Protein AF-A0A142FHR6-F1 (afdb_monomer_lite)

Structure (mmCIF, N/CA/C/O backbone):
data_AF-A0A142FHR6-F1
#
_entry.id   AF-A0A142FHR6-F1
#
loop_
_atom_site.group_PDB
_atom_site.id
_atom_site.type_symbol
_atom_site.label_atom_id
_atom_site.label_alt_id
_atom_site.label_comp_id
_atom_site.label_asym_id
_atom_site.label_entity_id
_atom_site.label_seq_id
_atom_site.pdbx_PDB_ins_code
_atom_site.Cartn_x
_atom_site.Cartn_y
_atom_site.Cartn_z
_atom_site.occupancy
_atom_site.B_iso_or_equiv
_atom_site.auth_seq_id
_atom_site.auth_comp_id
_atom_site.auth_asym_id
_atom_site.auth_atom_id
_atom_site.pdbx_PDB_model_num
ATOM 1 N N . VAL A 1 1 ? 7.098 -7.165 -14.610 1.00 95.38 1 VAL A N 1
ATOM 2 C CA . VAL A 1 1 ? 8.062 -8.179 -14.121 1.00 95.38 1 VAL A CA 1
ATOM 3 C C . VAL A 1 1 ? 7.315 -9.280 -13.389 1.00 95.38 1 VAL A C 1
ATOM 5 O O . VAL A 1 1 ? 6.201 -9.029 -12.942 1.00 95.38 1 VAL A O 1
ATOM 8 N N . ASP A 1 2 ? 7.875 -10.483 -13.304 1.00 97.44 2 ASP A N 1
ATOM 9 C CA . ASP A 1 2 ? 7.230 -11.586 -12.583 1.00 97.44 2 ASP A CA 1
ATOM 10 C C . ASP A 1 2 ? 7.421 -11.408 -11.071 1.00 97.44 2 ASP A C 1
ATOM 12 O O . ASP A 1 2 ? 8.459 -10.908 -10.631 1.00 97.44 2 ASP A O 1
ATOM 16 N N . ILE A 1 3 ? 6.405 -11.770 -10.286 1.00 98.06 3 ILE A N 1
ATOM 17 C CA . ILE A 1 3 ? 6.457 -11.723 -8.822 1.00 98.06 3 ILE A CA 1
ATOM 18 C C . ILE A 1 3 ? 7.251 -12.941 -8.349 1.00 98.06 3 ILE A C 1
ATOM 20 O O . ILE A 1 3 ? 6.799 -14.064 -8.567 1.00 98.06 3 ILE A O 1
ATOM 24 N N . PRO A 1 4 ? 8.417 -12.755 -7.714 1.00 97.38 4 PRO A N 1
ATOM 25 C CA . PRO A 1 4 ? 9.217 -13.878 -7.268 1.00 97.38 4 PRO A CA 1
ATOM 26 C C . PRO A 1 4 ? 8.659 -14.461 -5.965 1.00 97.38 4 PRO A C 1
ATOM 28 O O . PRO A 1 4 ? 8.113 -13.737 -5.130 1.00 97.38 4 PRO A O 1
ATOM 31 N N . ASP A 1 5 ? 8.881 -15.755 -5.749 1.00 96.56 5 ASP A N 1
ATOM 32 C CA . ASP A 1 5 ? 8.445 -16.485 -4.548 1.00 96.56 5 ASP A CA 1
ATOM 33 C C . ASP A 1 5 ? 9.007 -15.892 -3.244 1.00 96.56 5 ASP A C 1
ATOM 35 O O . ASP A 1 5 ? 8.431 -16.048 -2.166 1.00 96.56 5 ASP A O 1
ATOM 39 N N . ASP A 1 6 ? 10.137 -15.183 -3.334 1.00 96.25 6 ASP A N 1
ATOM 40 C CA . ASP A 1 6 ? 10.779 -14.512 -2.207 1.00 96.25 6 ASP A CA 1
ATOM 41 C C . ASP A 1 6 ? 10.192 -13.122 -1.889 1.00 96.25 6 ASP A C 1
ATOM 43 O O . ASP A 1 6 ? 10.499 -12.568 -0.828 1.00 96.25 6 ASP A O 1
ATOM 47 N N . LEU A 1 7 ? 9.282 -12.579 -2.713 1.00 97.88 7 LEU A N 1
ATOM 48 C CA . LEU A 1 7 ? 8.458 -11.417 -2.359 1.00 97.88 7 LEU A CA 1
ATOM 49 C C . LEU A 1 7 ? 7.296 -11.858 -1.456 1.00 97.88 7 LEU A C 1
ATOM 51 O O . LEU A 1 7 ? 6.127 -11.850 -1.840 1.00 97.88 7 LEU A O 1
ATOM 55 N N . ARG A 1 8 ? 7.637 -12.237 -0.221 1.00 95.94 8 ARG A N 1
ATOM 56 C CA . ARG A 1 8 ? 6.732 -12.874 0.756 1.00 95.94 8 ARG A CA 1
ATOM 57 C C . ARG A 1 8 ? 5.404 -12.153 0.980 1.00 95.94 8 ARG A C 1
ATOM 59 O O . ARG A 1 8 ? 4.420 -12.806 1.296 1.00 95.94 8 ARG A O 1
ATOM 66 N N . LEU A 1 9 ? 5.380 -10.827 0.843 1.00 97.94 9 LEU A N 1
ATOM 67 C CA . LEU A 1 9 ? 4.164 -10.038 1.028 1.00 97.94 9 LEU A CA 1
ATOM 68 C C . LEU A 1 9 ? 3.107 -10.341 -0.048 1.00 97.94 9 LEU A C 1
ATOM 70 O O . LEU A 1 9 ? 1.927 -10.420 0.278 1.00 97.94 9 LEU A O 1
ATOM 74 N N . CYS A 1 10 ? 3.530 -10.520 -1.305 1.00 97.81 10 CYS A N 1
ATOM 75 C CA . CYS A 1 10 ? 2.638 -10.504 -2.472 1.00 97.81 10 CYS A CA 1
ATOM 76 C C . CYS A 1 10 ? 2.735 -11.731 -3.375 1.00 97.81 10 CYS A C 1
ATOM 78 O O . CYS A 1 10 ? 2.002 -11.829 -4.357 1.00 97.81 10 CYS A O 1
ATOM 80 N N . HIS A 1 11 ? 3.605 -12.686 -3.062 1.00 96.19 11 HIS A N 1
ATOM 81 C CA . HIS A 1 11 ? 3.552 -13.986 -3.711 1.00 96.19 11 HIS A CA 1
ATOM 82 C C . HIS A 1 11 ? 2.188 -14.660 -3.445 1.00 96.19 11 HIS A C 1
ATOM 84 O O . HIS A 1 11 ? 1.682 -14.623 -2.324 1.00 96.19 11 HIS A O 1
ATOM 90 N N . ASN A 1 12 ? 1.592 -15.267 -4.480 1.00 90.88 12 ASN A N 1
ATOM 91 C CA . ASN A 1 12 ? 0.265 -15.904 -4.452 1.00 90.88 12 ASN A CA 1
ATOM 92 C C . ASN A 1 12 ? -0.931 -14.992 -4.105 1.00 90.88 12 ASN A C 1
ATOM 94 O O . ASN A 1 12 ? -1.975 -15.484 -3.687 1.00 90.88 12 ASN A O 1
ATOM 98 N N . VAL A 1 13 ? -0.841 -13.681 -4.350 1.00 91.06 13 VAL A N 1
ATOM 99 C CA . VAL A 1 13 ? -1.951 -12.732 -4.106 1.00 91.06 13 VAL A CA 1
ATOM 100 C C . VAL A 1 13 ? -3.053 -12.754 -5.194 1.00 91.06 13 VAL A C 1
ATOM 102 O O . VAL A 1 13 ? -3.965 -11.935 -5.184 1.00 91.06 13 VAL A O 1
ATOM 105 N N . GLY A 1 14 ? -2.991 -13.696 -6.145 1.00 90.75 14 GLY A N 1
ATOM 106 C CA . GLY A 1 14 ? -4.006 -13.892 -7.198 1.00 90.75 14 GLY A CA 1
ATOM 107 C C . GLY A 1 14 ? -3.565 -13.512 -8.618 1.00 90.75 14 GLY A C 1
ATOM 108 O O . GLY A 1 14 ? -4.305 -13.729 -9.572 1.00 90.75 14 GLY A O 1
ATOM 109 N N . TYR A 1 15 ? -2.349 -12.993 -8.778 1.00 93.19 15 TYR A N 1
ATOM 110 C CA . TYR A 1 15 ? -1.688 -12.747 -10.063 1.00 93.19 15 TYR A CA 1
ATOM 111 C C . TYR A 1 15 ? -0.178 -12.960 -9.914 1.00 93.19 15 TYR A C 1
ATOM 113 O O . TYR A 1 15 ? 0.344 -13.016 -8.803 1.00 93.19 15 TYR A O 1
ATOM 121 N N . ASN A 1 16 ? 0.530 -13.103 -11.036 1.00 96.06 16 ASN A N 1
ATOM 122 C CA . ASN A 1 16 ? 1.951 -13.470 -11.059 1.00 96.06 16 ASN A CA 1
ATOM 123 C C . ASN A 1 16 ? 2.866 -12.419 -11.707 1.00 96.06 16 ASN A C 1
ATOM 125 O O . ASN A 1 16 ? 4.079 -12.612 -11.736 1.00 96.06 16 ASN A O 1
ATOM 129 N N . ARG A 1 17 ? 2.321 -11.308 -12.222 1.00 96.50 17 ARG A N 1
ATOM 130 C CA . ARG A 1 17 ? 3.105 -10.224 -12.836 1.00 96.50 17 ARG A CA 1
ATOM 131 C C . ARG A 1 17 ? 2.712 -8.863 -12.284 1.00 96.50 17 ARG A C 1
ATOM 133 O O . ARG A 1 17 ? 1.531 -8.531 -12.234 1.00 96.50 17 ARG A O 1
ATOM 140 N N . MET A 1 18 ? 3.715 -8.057 -11.963 1.00 96.94 18 MET A N 1
ATOM 141 C CA . MET A 1 18 ? 3.566 -6.695 -11.455 1.00 96.94 18 MET A CA 1
ATOM 142 C C . MET A 1 18 ? 4.268 -5.663 -12.342 1.00 96.94 18 MET A C 1
ATOM 144 O O . MET A 1 18 ? 5.158 -6.010 -13.127 1.00 96.94 18 MET A O 1
ATOM 148 N N . MET A 1 19 ? 3.894 -4.393 -12.215 1.00 96.25 19 MET A N 1
ATOM 149 C CA . MET A 1 19 ? 4.589 -3.277 -12.869 1.00 96.25 19 MET A CA 1
ATOM 150 C C . MET A 1 19 ? 5.720 -2.702 -11.996 1.00 96.25 19 MET A C 1
ATOM 152 O O . MET A 1 19 ? 5.643 -2.717 -10.768 1.00 96.25 19 MET A O 1
ATOM 156 N N . LEU A 1 20 ? 6.770 -2.211 -12.662 1.00 96.88 20 LEU A N 1
ATOM 157 C CA . LEU A 1 20 ? 7.808 -1.341 -12.102 1.00 96.88 20 LEU A CA 1
ATOM 158 C C . LEU A 1 20 ? 7.947 -0.102 -13.016 1.00 96.88 20 LEU A C 1
ATOM 160 O O . LEU A 1 20 ? 7.860 -0.283 -14.236 1.00 96.88 20 LEU A O 1
ATOM 164 N N . PRO A 1 21 ? 8.181 1.107 -12.472 1.00 97.12 21 PRO A N 1
ATOM 165 C CA . PRO A 1 21 ? 8.138 1.421 -11.043 1.00 97.12 21 PRO A CA 1
ATOM 166 C C . PRO A 1 21 ? 6.745 1.160 -10.444 1.00 97.12 21 PRO A C 1
ATOM 168 O O . PRO A 1 21 ? 5.738 1.211 -11.154 1.00 97.12 21 PRO A O 1
ATOM 171 N N . ASN A 1 22 ? 6.690 0.770 -9.167 1.00 97.69 22 ASN A N 1
ATOM 172 C CA . ASN A 1 22 ? 5.408 0.530 -8.493 1.00 97.69 22 ASN A CA 1
ATOM 173 C C . ASN A 1 22 ? 4.764 1.848 -8.020 1.00 97.69 22 ASN A C 1
ATOM 175 O O . ASN A 1 22 ? 5.310 2.927 -8.238 1.00 97.69 22 ASN A O 1
ATOM 179 N N . LEU A 1 23 ? 3.602 1.780 -7.359 1.00 96.69 23 LEU A N 1
ATOM 180 C CA . LEU A 1 23 ? 2.877 2.982 -6.902 1.00 96.69 23 LEU A CA 1
ATOM 181 C C . LEU A 1 23 ? 3.561 3.717 -5.740 1.00 96.69 23 LEU A C 1
ATOM 183 O O . LEU A 1 23 ? 3.072 4.750 -5.294 1.00 96.69 23 LEU A O 1
ATOM 187 N N . LEU A 1 24 ? 4.670 3.169 -5.248 1.00 97.44 24 LEU A N 1
ATOM 188 C CA . LEU A 1 24 ? 5.543 3.757 -4.239 1.00 97.44 24 LEU A CA 1
ATOM 189 C C . LEU A 1 24 ? 6.891 4.179 -4.850 1.00 97.44 24 LEU A C 1
ATOM 191 O O . LEU A 1 24 ? 7.847 4.387 -4.113 1.00 97.44 24 LEU A O 1
ATOM 195 N N . GLU A 1 25 ? 6.971 4.245 -6.184 1.00 97.06 25 GLU A N 1
ATOM 196 C CA . GLU A 1 25 ? 8.135 4.706 -6.950 1.00 97.06 25 GLU A CA 1
ATOM 197 C C . GLU A 1 25 ? 9.400 3.847 -6.786 1.00 97.06 25 GLU A C 1
ATOM 199 O O . GLU A 1 25 ? 10.488 4.257 -7.174 1.00 97.06 25 GLU A O 1
ATOM 204 N N . HIS A 1 26 ? 9.274 2.616 -6.282 1.00 98.31 26 HIS A N 1
ATOM 205 C 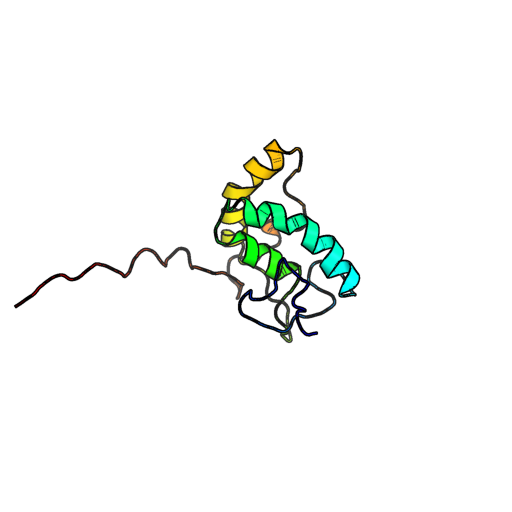CA . HIS A 1 26 ? 10.393 1.676 -6.290 1.00 98.31 26 HIS A CA 1
ATOM 206 C C . HIS A 1 26 ? 10.673 1.229 -7.722 1.00 98.31 26 HIS A C 1
ATOM 208 O O . HIS A 1 26 ? 9.774 0.717 -8.396 1.00 98.31 26 HIS A O 1
ATOM 214 N N . GLU A 1 27 ? 11.919 1.357 -8.168 1.00 97.94 27 GLU A N 1
ATOM 215 C CA . GLU A 1 27 ? 12.316 1.051 -9.545 1.00 97.94 27 GLU A CA 1
ATOM 216 C C . GLU A 1 27 ? 12.846 -0.376 -9.691 1.00 97.94 27 GLU A C 1
ATOM 218 O O . GLU A 1 27 ? 12.836 -0.946 -10.785 1.00 97.94 27 GLU A O 1
ATOM 223 N N . THR A 1 28 ? 13.298 -0.982 -8.589 1.00 98.25 28 THR A N 1
ATOM 224 C CA . THR A 1 28 ? 13.949 -2.294 -8.610 1.00 98.25 28 THR A CA 1
ATOM 225 C C . THR A 1 28 ? 13.260 -3.309 -7.708 1.00 98.25 28 THR A C 1
ATOM 227 O O . THR A 1 28 ? 12.757 -3.001 -6.629 1.00 98.25 28 THR A O 1
ATOM 230 N N . MET A 1 29 ? 13.316 -4.585 -8.096 1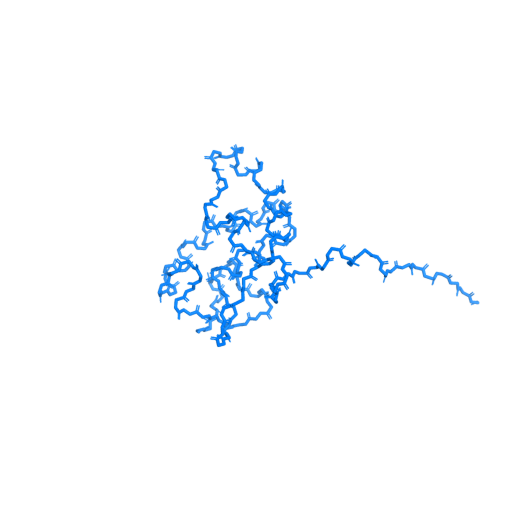.00 97.94 29 MET A N 1
ATOM 231 C CA . MET A 1 29 ? 12.800 -5.668 -7.251 1.00 97.94 29 MET A CA 1
ATOM 232 C C . MET A 1 29 ? 13.534 -5.791 -5.910 1.00 97.94 29 MET A C 1
ATOM 234 O O . MET A 1 29 ? 12.953 -6.302 -4.956 1.00 97.94 29 MET A O 1
ATOM 238 N N . ALA A 1 30 ? 14.795 -5.358 -5.826 1.00 98.19 30 ALA A N 1
ATOM 239 C CA . ALA A 1 30 ? 15.542 -5.359 -4.573 1.00 98.19 30 ALA A CA 1
ATOM 240 C C . ALA A 1 30 ? 14.920 -4.384 -3.560 1.00 98.19 30 ALA A C 1
ATOM 242 O O . ALA A 1 30 ? 14.656 -4.778 -2.424 1.00 98.19 30 ALA A O 1
ATOM 243 N N . GLU A 1 31 ? 14.598 -3.163 -3.996 1.00 98.25 31 GLU A N 1
ATOM 244 C CA . GLU A 1 31 ? 13.907 -2.161 -3.176 1.00 98.25 31 GLU A CA 1
ATOM 245 C C . GLU A 1 31 ? 12.515 -2.632 -2.762 1.00 98.25 31 GLU A C 1
ATOM 247 O O . GLU A 1 31 ? 12.185 -2.595 -1.576 1.00 98.25 31 GLU A O 1
ATOM 252 N N . VAL A 1 32 ? 11.729 -3.155 -3.715 1.00 98.50 32 VAL A N 1
ATOM 253 C CA . VAL A 1 32 ? 10.390 -3.691 -3.427 1.00 98.50 32 VAL A CA 1
ATOM 254 C C . VAL A 1 32 ? 10.466 -4.767 -2.351 1.00 98.50 32 VAL A C 1
ATOM 256 O O . VAL A 1 32 ? 9.730 -4.697 -1.372 1.00 98.50 32 VAL A O 1
ATOM 259 N N . LYS A 1 33 ? 11.372 -5.744 -2.487 1.00 98.25 33 LYS A N 1
ATOM 260 C CA . LYS A 1 33 ? 11.534 -6.821 -1.499 1.00 98.25 33 LYS A CA 1
ATOM 261 C C . LYS A 1 33 ? 11.936 -6.296 -0.128 1.00 98.25 33 LYS A C 1
ATOM 263 O O . LYS A 1 33 ? 11.360 -6.721 0.874 1.00 98.25 33 LYS A O 1
ATOM 268 N N . GLN A 1 34 ? 12.903 -5.383 -0.084 1.00 97.88 34 GLN A N 1
ATOM 269 C CA . GLN A 1 34 ? 13.385 -4.803 1.163 1.00 97.88 34 GLN A CA 1
ATOM 270 C C . GLN A 1 34 ? 12.252 -4.085 1.901 1.00 97.88 34 GLN A C 1
ATOM 272 O O . GLN A 1 34 ? 11.985 -4.394 3.061 1.00 97.88 34 GLN A O 1
ATOM 277 N N . GLN A 1 35 ? 11.541 -3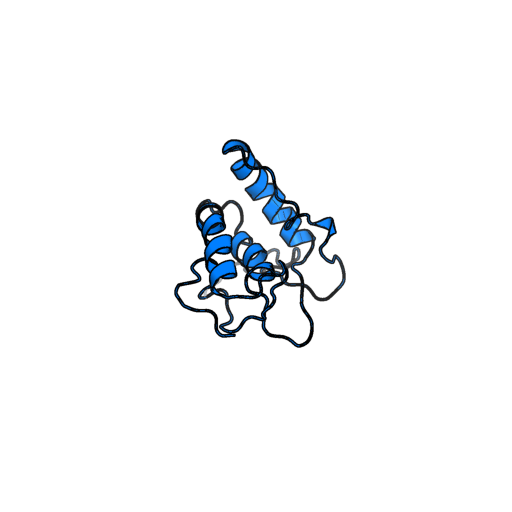.189 1.222 1.00 98.06 35 GLN A N 1
ATOM 278 C CA . GLN A 1 35 ? 10.498 -2.371 1.839 1.00 98.06 35 GLN A CA 1
ATOM 279 C C . GLN A 1 35 ? 9.233 -3.180 2.157 1.00 98.06 35 GLN A C 1
ATOM 281 O O . GLN A 1 35 ? 8.672 -3.044 3.244 1.00 98.06 35 GLN A O 1
ATOM 286 N N . ALA A 1 36 ? 8.820 -4.092 1.270 1.00 98.06 36 ALA A N 1
ATOM 287 C CA . ALA A 1 36 ? 7.657 -4.954 1.488 1.00 98.06 36 ALA A CA 1
ATOM 288 C C . ALA A 1 36 ? 7.842 -5.912 2.677 1.00 98.06 36 ALA A C 1
ATOM 290 O O . ALA A 1 36 ? 6.877 -6.240 3.369 1.00 98.06 36 ALA A O 1
ATOM 291 N N . SER A 1 37 ? 9.074 -6.363 2.946 1.00 97.62 37 SER A N 1
ATOM 292 C CA . SER A 1 37 ? 9.352 -7.307 4.038 1.00 97.62 37 SER A CA 1
ATOM 293 C C . SER A 1 37 ? 8.942 -6.774 5.418 1.00 97.62 37 SER A C 1
ATOM 295 O O . SER A 1 37 ? 8.452 -7.544 6.248 1.00 97.62 37 SER A O 1
ATOM 297 N N . SER A 1 38 ? 9.034 -5.457 5.627 1.00 96.50 38 SER A N 1
ATOM 298 C CA . SER A 1 38 ? 8.639 -4.774 6.865 1.00 96.50 38 SER A CA 1
ATOM 299 C C . SER A 1 38 ? 7.137 -4.864 7.159 1.00 96.50 38 SER A C 1
ATOM 301 O O . SER A 1 38 ? 6.726 -4.681 8.302 1.00 96.50 38 SER A O 1
ATOM 303 N N . TRP A 1 39 ? 6.314 -5.183 6.155 1.00 97.81 39 TRP A N 1
ATOM 304 C CA . TRP A 1 39 ? 4.854 -5.246 6.268 1.00 97.81 39 TRP A CA 1
ATOM 305 C C . TRP A 1 39 ? 4.304 -6.648 6.536 1.00 97.81 39 TRP A C 1
ATOM 307 O O . TRP A 1 39 ? 3.168 -6.793 6.991 1.00 97.81 39 TRP A O 1
ATOM 317 N N . VAL A 1 40 ? 5.113 -7.689 6.320 1.00 97.75 40 VAL A N 1
ATOM 318 C CA . VAL A 1 40 ? 4.727 -9.087 6.574 1.00 97.75 40 VAL A CA 1
ATOM 319 C C . VAL A 1 40 ? 4.233 -9.308 8.017 1.00 97.75 40 VAL A C 1
ATOM 321 O O . VAL A 1 40 ? 3.208 -9.971 8.190 1.00 97.75 40 VAL A O 1
ATOM 324 N N . PRO A 1 41 ? 4.865 -8.742 9.070 1.00 97.19 41 PRO A N 1
ATOM 325 C CA . PRO A 1 41 ? 4.360 -8.884 10.433 1.00 97.19 41 PRO A CA 1
ATOM 326 C C . PRO A 1 41 ? 2.944 -8.331 10.634 1.00 97.19 41 PRO A C 1
ATOM 328 O O . PRO A 1 41 ? 2.176 -8.943 11.371 1.00 97.19 41 PRO A O 1
ATOM 331 N N . LEU A 1 42 ? 2.581 -7.217 9.984 1.00 97.19 42 LEU A N 1
ATOM 332 C CA . LEU A 1 42 ? 1.240 -6.632 10.104 1.00 97.19 42 LEU A CA 1
ATOM 333 C C . LEU A 1 42 ? 0.182 -7.542 9.472 1.00 97.19 42 LEU A C 1
ATOM 335 O O . LEU A 1 42 ? -0.856 -7.782 10.084 1.00 97.19 42 LEU A O 1
ATOM 339 N N . VAL A 1 43 ? 0.475 -8.120 8.302 1.00 97.31 43 VAL A N 1
ATOM 340 C CA . VAL A 1 43 ? -0.396 -9.125 7.667 1.00 97.31 43 VAL A CA 1
ATOM 341 C C . VAL A 1 43 ? -0.604 -10.321 8.602 1.00 97.31 43 VAL A C 1
ATOM 343 O O . VAL A 1 43 ? -1.735 -10.748 8.812 1.00 97.31 43 VAL A O 1
ATOM 346 N N . HIS A 1 44 ? 0.454 -10.810 9.258 1.00 97.31 44 HIS A N 1
ATOM 347 C CA . HIS A 1 44 ? 0.346 -11.905 10.229 1.00 97.31 44 HIS A CA 1
ATOM 348 C C . HIS A 1 44 ? -0.434 -11.554 11.505 1.00 97.31 44 HIS A C 1
ATOM 350 O O . HIS A 1 44 ? -0.915 -12.462 12.182 1.00 97.31 44 HIS A O 1
ATOM 356 N N . LYS A 1 45 ? -0.577 -10.268 11.860 1.00 97.25 45 LYS A N 1
ATOM 357 C CA . LYS A 1 45 ? -1.466 -9.859 12.961 1.00 97.25 45 LYS A CA 1
ATOM 358 C C . LYS A 1 45 ? -2.939 -10.031 12.617 1.00 97.25 45 LYS A C 1
ATOM 360 O O . LYS A 1 45 ? -3.743 -10.074 13.542 1.00 97.25 45 LYS A O 1
ATOM 365 N N . ASN A 1 46 ? -3.272 -10.160 11.331 1.00 96.75 46 ASN A N 1
ATOM 366 C CA . ASN A 1 46 ? -4.623 -10.420 10.851 1.00 96.75 46 ASN A CA 1
ATOM 367 C C . ASN A 1 46 ? -5.661 -9.434 11.424 1.00 96.75 46 ASN A C 1
ATOM 369 O O . ASN A 1 46 ? -6.756 -9.823 11.817 1.00 96.75 46 ASN A O 1
ATOM 373 N N . CYS A 1 47 ? -5.293 -8.150 11.502 1.00 98.06 47 CYS A N 1
ATOM 374 C CA . CYS A 1 47 ? -6.194 -7.073 11.928 1.00 98.06 47 CYS A CA 1
ATOM 375 C C . CYS A 1 47 ? -7.375 -6.866 10.976 1.00 98.06 47 CYS A C 1
ATOM 377 O O . CYS A 1 47 ? -8.427 -6.401 11.403 1.00 98.06 47 CYS A O 1
ATOM 379 N N . HIS A 1 48 ? -7.194 -7.192 9.696 1.00 97.94 48 HIS A N 1
ATOM 380 C CA . HIS A 1 48 ? -8.233 -7.128 8.679 1.00 97.94 48 HIS A CA 1
ATOM 381 C C . HIS A 1 48 ? -7.911 -8.131 7.552 1.00 97.94 48 HIS A C 1
ATOM 383 O O . HIS A 1 48 ? -6.732 -8.284 7.214 1.00 97.94 48 HIS A O 1
ATOM 389 N N . PRO A 1 49 ? -8.908 -8.813 6.952 1.00 95.88 49 PRO A N 1
ATOM 390 C CA . PRO A 1 49 ? -8.676 -9.764 5.856 1.00 95.88 49 PRO A CA 1
ATOM 391 C C . PRO A 1 49 ? -8.059 -9.115 4.606 1.00 95.88 49 PRO A C 1
ATOM 393 O O . PRO A 1 49 ? -7.240 -9.728 3.926 1.00 95.88 49 PRO A O 1
ATOM 396 N N . ASP A 1 50 ? -8.390 -7.850 4.337 1.00 96.44 50 ASP A N 1
ATOM 397 C CA . ASP A 1 50 ? -7.946 -7.154 3.118 1.00 96.44 50 ASP A CA 1
ATOM 398 C C . ASP A 1 50 ? -6.543 -6.536 3.220 1.00 96.44 50 ASP A C 1
ATOM 400 O O . ASP A 1 50 ? -6.047 -5.959 2.251 1.00 96.44 50 ASP A O 1
ATOM 404 N N . THR A 1 51 ? -5.867 -6.658 4.369 1.00 97.56 51 THR A N 1
ATOM 405 C CA . THR A 1 51 ? -4.565 -6.012 4.611 1.00 97.56 51 THR A CA 1
ATOM 406 C C . THR A 1 51 ? -3.520 -6.402 3.570 1.00 97.56 51 THR A C 1
ATOM 408 O O . THR A 1 51 ? -2.801 -5.539 3.065 1.00 97.56 51 THR A O 1
ATOM 411 N N . GLN A 1 52 ? -3.445 -7.689 3.210 1.00 97.38 52 GLN A N 1
ATOM 412 C CA . GLN A 1 52 ? -2.487 -8.155 2.205 1.00 97.38 52 GLN A CA 1
ATOM 413 C C . GLN A 1 52 ? -2.764 -7.525 0.836 1.00 97.38 52 GLN A C 1
ATOM 415 O O . GLN A 1 52 ? -1.840 -7.052 0.178 1.00 97.38 52 GLN A O 1
ATOM 420 N N . VAL A 1 53 ? -4.030 -7.473 0.418 1.00 96.38 53 VAL A N 1
ATOM 421 C CA . VAL A 1 53 ? -4.410 -6.927 -0.890 1.00 96.38 53 VAL A CA 1
ATOM 422 C C . VAL A 1 53 ? -4.205 -5.424 -0.956 1.00 96.38 53 VAL A C 1
ATOM 424 O O . VAL A 1 53 ? -3.663 -4.942 -1.951 1.00 96.38 53 VAL A O 1
ATOM 427 N N . LEU A 1 54 ? -4.545 -4.689 0.107 1.00 97.62 54 LEU A N 1
ATOM 428 C CA . LEU A 1 54 ? -4.255 -3.260 0.189 1.00 97.62 54 LEU A CA 1
ATOM 429 C C . LEU A 1 54 ? -2.760 -3.002 -0.026 1.00 97.62 54 LEU A C 1
ATOM 431 O O . LEU A 1 54 ? -2.387 -2.214 -0.892 1.00 97.62 54 LEU A O 1
ATOM 435 N N . LEU A 1 55 ? -1.894 -3.703 0.706 1.00 98.25 55 LEU A N 1
ATOM 436 C CA . LEU A 1 55 ? -0.450 -3.513 0.598 1.00 98.25 55 LEU A CA 1
ATOM 437 C C . LEU A 1 55 ? 0.087 -3.930 -0.778 1.00 98.25 55 LEU A C 1
ATOM 439 O O . LEU A 1 55 ? 0.880 -3.204 -1.378 1.00 98.25 55 LEU A O 1
ATOM 443 N N . CYS A 1 56 ? -0.366 -5.063 -1.315 1.00 97.94 56 CYS A N 1
ATOM 444 C CA . CYS A 1 56 ? 0.091 -5.547 -2.615 1.00 97.94 56 CYS A CA 1
ATOM 445 C C . CYS A 1 56 ? -0.393 -4.704 -3.789 1.00 97.94 56 CYS A C 1
ATOM 447 O O . CYS A 1 56 ? 0.327 -4.613 -4.781 1.00 97.94 56 CYS A O 1
ATOM 449 N N . SER A 1 57 ? -1.528 -4.011 -3.662 1.00 96.75 57 SER A N 1
ATOM 450 C CA . SER A 1 57 ? -1.957 -3.036 -4.668 1.00 96.75 57 SER A CA 1
ATOM 451 C C . SER A 1 57 ? -0.933 -1.908 -4.862 1.00 96.75 57 SER A C 1
ATOM 453 O O . SER A 1 57 ? -0.800 -1.399 -5.970 1.00 96.75 57 SER A O 1
ATOM 455 N N . LEU A 1 58 ? -0.155 -1.573 -3.822 1.00 97.81 58 LEU A N 1
ATOM 456 C CA . LEU A 1 58 ? 0.876 -0.533 -3.865 1.00 97.81 58 LEU A CA 1
ATOM 457 C C . LEU A 1 58 ? 2.273 -1.096 -4.153 1.00 97.81 58 LEU A C 1
ATOM 459 O O . LEU A 1 58 ? 2.998 -0.563 -4.994 1.00 97.81 58 LEU A O 1
ATOM 463 N N . PHE A 1 59 ? 2.652 -2.180 -3.467 1.00 98.31 59 PHE A N 1
ATOM 464 C CA . PHE A 1 59 ? 3.981 -2.788 -3.590 1.00 98.31 59 PHE A CA 1
ATOM 465 C C . PHE A 1 59 ? 4.156 -3.612 -4.864 1.00 98.31 59 PHE A C 1
ATOM 467 O O . PHE A 1 59 ? 5.248 -3.628 -5.432 1.00 98.31 59 PHE A O 1
ATOM 474 N N . ALA A 1 60 ? 3.103 -4.298 -5.303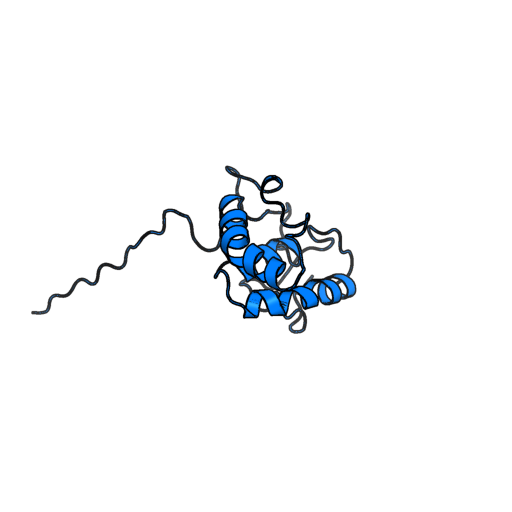 1.00 98.06 60 ALA A N 1
ATOM 475 C CA . ALA A 1 60 ? 3.118 -5.200 -6.444 1.00 98.06 60 ALA A CA 1
ATOM 476 C C . ALA A 1 60 ? 1.929 -4.958 -7.392 1.00 98.06 60 ALA A C 1
ATOM 478 O O . ALA A 1 60 ? 1.265 -5.923 -7.745 1.00 98.06 60 ALA A O 1
ATOM 479 N N . PRO A 1 61 ? 1.630 -3.720 -7.821 1.00 97.00 61 PRO A N 1
ATOM 480 C CA . PRO A 1 61 ? 0.474 -3.408 -8.666 1.00 97.00 61 PRO A CA 1
ATOM 481 C C . PRO A 1 61 ? 0.386 -4.317 -9.897 1.00 97.00 61 PRO A C 1
ATOM 483 O O . PRO A 1 61 ? 1.405 -4.618 -10.527 1.00 97.00 61 PRO A O 1
ATOM 486 N N . VAL A 1 62 ? -0.835 -4.737 -10.246 1.00 94.75 62 VAL A N 1
ATOM 487 C CA . VAL A 1 62 ? -1.102 -5.607 -11.403 1.00 94.75 62 VAL A CA 1
ATOM 488 C C . VAL A 1 62 ? -0.518 -4.984 -12.674 1.00 94.75 62 VAL A C 1
ATOM 490 O O . VAL A 1 62 ? -0.644 -3.784 -12.909 1.00 94.75 62 VAL A O 1
ATOM 493 N N . CYS A 1 63 ? 0.125 -5.803 -13.508 1.00 93.25 63 CYS A N 1
ATOM 494 C CA . CYS A 1 63 ? 0.745 -5.359 -14.756 1.00 93.25 63 CYS A CA 1
ATOM 495 C C . CYS A 1 63 ? -0.308 -4.992 -15.828 1.00 93.25 63 CYS A C 1
ATOM 497 O O . CYS A 1 63 ? -0.634 -5.817 -16.682 1.00 93.25 63 CYS A O 1
ATOM 499 N N . LEU A 1 64 ? -0.823 -3.759 -15.786 1.00 90.69 64 LEU A N 1
ATOM 500 C CA . LEU A 1 64 ? -1.796 -3.182 -16.728 1.00 90.69 64 LEU A CA 1
ATOM 501 C C . LEU A 1 64 ? -1.261 -1.885 -17.363 1.00 90.69 64 LEU A C 1
ATOM 503 O O . LEU A 1 64 ? -0.292 -1.308 -16.878 1.00 90.69 64 LEU A O 1
ATOM 507 N N . GLU A 1 65 ? -1.901 -1.408 -18.440 1.00 88.38 65 GLU A N 1
ATOM 508 C CA . GLU A 1 65 ? -1.516 -0.156 -19.126 1.00 88.38 65 GLU A CA 1
ATOM 509 C C . GLU A 1 65 ? -1.672 1.091 -18.247 1.00 88.38 65 GLU A C 1
ATOM 511 O O . GLU A 1 65 ? -0.939 2.066 -18.408 1.00 88.38 65 GLU A O 1
ATOM 516 N N . ARG A 1 66 ? -2.643 1.069 -17.330 1.00 89.56 66 ARG A N 1
ATOM 517 C CA . ARG A 1 66 ? -2.875 2.130 -16.351 1.00 89.56 66 ARG A CA 1
ATOM 518 C C . ARG A 1 66 ? -2.904 1.534 -14.948 1.00 89.56 66 ARG A C 1
ATOM 520 O O . ARG A 1 66 ? -3.492 0.464 -14.772 1.00 89.56 66 ARG A O 1
ATOM 527 N N . PRO A 1 67 ? -2.311 2.217 -13.958 1.00 90.31 67 PRO A N 1
ATOM 528 C CA . PRO A 1 67 ? -2.372 1.768 -12.580 1.00 90.31 67 PRO A CA 1
ATOM 529 C C . PRO A 1 67 ? -3.810 1.804 -12.061 1.00 90.31 67 PRO A C 1
ATOM 531 O O . PRO A 1 67 ? -4.552 2.749 -12.330 1.00 90.31 67 PRO A O 1
ATOM 534 N N . ILE A 1 68 ? -4.183 0.781 -11.292 1.00 93.12 68 ILE A N 1
ATOM 535 C CA . ILE A 1 68 ? -5.450 0.730 -10.562 1.00 93.12 68 ILE A CA 1
ATOM 536 C C . ILE A 1 68 ? -5.130 0.793 -9.071 1.00 93.12 68 ILE A C 1
ATOM 538 O O . ILE A 1 68 ? -4.382 -0.036 -8.555 1.00 93.12 68 ILE A O 1
ATOM 542 N N . TYR A 1 69 ? -5.700 1.782 -8.390 1.00 95.50 69 TYR A N 1
ATOM 543 C CA . TYR A 1 69 ? -5.524 1.995 -6.956 1.00 95.50 69 TYR A CA 1
ATOM 544 C C . TYR A 1 69 ? -6.496 1.127 -6.137 1.00 95.50 69 TYR A C 1
ATOM 546 O O . TYR A 1 69 ? -7.538 0.709 -6.656 1.00 95.50 69 TYR A O 1
ATOM 554 N N . PRO A 1 70 ? -6.196 0.849 -4.857 1.00 96.00 70 PRO A N 1
ATOM 555 C CA . PRO A 1 70 ? -7.167 0.241 -3.950 1.00 96.00 70 PRO A CA 1
ATOM 556 C C . PRO A 1 70 ? -8.374 1.163 -3.760 1.00 96.00 70 PRO A C 1
ATOM 558 O O . PRO A 1 70 ? -8.246 2.379 -3.856 1.00 96.00 70 PRO A O 1
ATOM 561 N N . CYS A 1 71 ? -9.553 0.611 -3.488 1.00 96.75 71 CYS A N 1
ATOM 562 C CA . CYS A 1 71 ? -10.720 1.436 -3.179 1.00 96.75 71 CYS A CA 1
ATOM 563 C C . CYS A 1 71 ? -10.556 2.152 -1.827 1.00 96.75 71 CYS A C 1
ATOM 565 O O . CYS A 1 71 ? -10.079 1.544 -0.864 1.00 96.75 71 CYS A O 1
ATOM 567 N N . ARG A 1 72 ? -11.015 3.411 -1.718 1.00 97.12 72 ARG A N 1
ATOM 568 C CA . ARG A 1 72 ? -10.938 4.199 -0.469 1.00 97.12 72 ARG A CA 1
ATOM 569 C C . ARG A 1 72 ? -11.559 3.477 0.723 1.00 97.12 72 ARG A C 1
ATOM 571 O O . ARG A 1 72 ? -10.901 3.322 1.745 1.00 97.12 72 ARG A O 1
ATOM 578 N N . TRP A 1 73 ? -12.774 2.959 0.559 1.00 95.75 73 TRP A N 1
ATOM 579 C CA . TRP A 1 73 ? -13.494 2.263 1.628 1.00 95.75 73 TRP A CA 1
ATOM 580 C C . TRP A 1 73 ? -12.747 1.015 2.138 1.00 95.75 73 TRP A C 1
ATOM 582 O O . TRP A 1 73 ? -12.806 0.705 3.325 1.00 95.75 73 TRP A O 1
ATOM 592 N N . MET A 1 74 ? -12.004 0.308 1.272 1.00 96.38 74 MET A N 1
ATOM 593 C CA . MET A 1 74 ? -11.198 -0.852 1.679 1.00 96.38 74 MET A CA 1
ATOM 594 C C . MET A 1 74 ? -9.994 -0.392 2.502 1.00 96.38 74 MET A C 1
ATOM 596 O O . MET A 1 74 ? -9.672 -0.993 3.524 1.00 96.38 74 MET A O 1
ATOM 600 N N . CYS A 1 75 ? -9.336 0.691 2.074 1.00 98.12 75 CYS A N 1
ATOM 601 C CA . CYS A 1 75 ? -8.258 1.300 2.847 1.00 98.12 75 CYS A CA 1
ATOM 602 C C . CYS A 1 75 ? -8.732 1.720 4.239 1.00 98.12 75 CYS A C 1
ATOM 604 O O . CYS A 1 75 ? -8.053 1.423 5.216 1.00 98.12 75 CYS A O 1
ATOM 606 N N . GLU A 1 76 ? -9.888 2.378 4.335 1.00 98.06 76 GLU A N 1
ATOM 607 C CA . GLU A 1 76 ? -10.446 2.838 5.609 1.00 98.06 76 GLU A CA 1
ATOM 608 C C . GLU A 1 76 ? -10.756 1.663 6.536 1.00 98.06 76 GLU A C 1
ATOM 610 O O . GLU A 1 76 ? -10.325 1.675 7.685 1.00 98.06 76 GLU A O 1
ATOM 615 N N . ALA A 1 77 ? -11.389 0.605 6.021 1.00 97.56 77 ALA A N 1
ATOM 616 C CA . ALA A 1 77 ? -11.664 -0.604 6.794 1.00 97.56 77 ALA A CA 1
ATOM 617 C C . ALA A 1 77 ? -10.378 -1.265 7.333 1.00 97.56 77 ALA A C 1
ATOM 619 O O . ALA A 1 77 ? -10.302 -1.639 8.506 1.00 97.56 77 ALA A O 1
ATOM 620 N N . VAL A 1 78 ? -9.331 -1.359 6.503 1.00 98.25 78 VAL A N 1
ATOM 621 C CA . VAL A 1 78 ? -8.025 -1.882 6.933 1.00 98.25 78 VAL A CA 1
ATOM 622 C C . VAL A 1 78 ? -7.363 -0.948 7.946 1.00 98.25 78 VAL A C 1
ATOM 624 O O . VAL A 1 78 ? -6.841 -1.427 8.952 1.00 98.25 78 VAL A O 1
ATOM 627 N N . ARG A 1 79 ? -7.383 0.372 7.721 1.00 98.56 79 ARG A N 1
ATOM 628 C CA . ARG A 1 79 ? -6.839 1.370 8.652 1.00 98.56 79 ARG A CA 1
ATOM 629 C C . ARG A 1 79 ? -7.501 1.235 10.016 1.00 98.56 79 ARG A C 1
ATOM 631 O O . ARG A 1 79 ? -6.794 1.155 11.013 1.00 98.56 79 ARG A O 1
ATOM 638 N N . ASP A 1 80 ? -8.823 1.166 10.064 1.00 98.50 80 ASP A N 1
ATOM 639 C CA . ASP A 1 80 ? -9.572 1.130 11.319 1.00 98.50 80 ASP A CA 1
ATOM 640 C C . ASP A 1 80 ? -9.267 -0.145 12.128 1.00 98.50 80 ASP A C 1
ATOM 642 O O . ASP A 1 80 ? -9.165 -0.093 13.354 1.00 98.50 80 ASP A O 1
ATOM 646 N N . GLY A 1 81 ? -9.030 -1.279 11.455 1.00 98.12 81 GLY A N 1
ATOM 647 C CA . GLY A 1 81 ? -8.598 -2.520 12.107 1.00 98.12 81 GLY A CA 1
ATOM 648 C C . GLY A 1 81 ? -7.113 -2.550 12.495 1.00 98.12 81 GLY A C 1
ATOM 649 O O . GLY A 1 81 ? -6.746 -3.113 13.528 1.00 98.12 81 GLY A O 1
ATOM 650 N N . CYS A 1 82 ? -6.233 -1.981 11.670 1.00 98.56 82 CYS A N 1
ATOM 651 C CA . CYS A 1 82 ? -4.784 -2.170 11.782 1.00 98.56 82 CYS A CA 1
ATOM 652 C C . CYS A 1 82 ? -4.037 -1.008 12.447 1.00 98.56 82 CYS A C 1
ATOM 654 O O . CYS A 1 82 ? -3.010 -1.252 13.085 1.00 98.56 82 CYS A O 1
ATOM 656 N N . ALA A 1 83 ? -4.519 0.232 12.339 1.00 98.44 83 ALA A N 1
ATOM 657 C CA . ALA A 1 83 ? -3.859 1.399 12.921 1.00 98.44 83 ALA A CA 1
ATOM 658 C C . ALA A 1 83 ? -3.705 1.297 14.451 1.00 98.44 83 ALA A C 1
ATOM 660 O O . ALA A 1 83 ? -2.583 1.499 14.917 1.00 98.44 83 ALA A O 1
ATOM 661 N N . PRO A 1 84 ? -4.714 0.857 15.238 1.00 98.12 84 PRO A N 1
ATOM 662 C CA . PRO A 1 84 ? -4.538 0.685 16.684 1.00 98.12 84 PRO A CA 1
ATOM 663 C C . PRO A 1 84 ? -3.451 -0.338 17.041 1.00 98.12 84 PRO A C 1
ATOM 665 O O . PRO A 1 84 ? -2.744 -0.186 18.038 1.00 98.12 84 PRO A O 1
ATOM 668 N N . ILE A 1 85 ? -3.283 -1.382 16.216 1.00 97.44 85 ILE A N 1
ATOM 669 C CA . ILE A 1 85 ? -2.199 -2.354 16.396 1.00 97.44 85 ILE A CA 1
ATOM 670 C C . ILE A 1 85 ? -0.852 -1.685 16.130 1.00 97.44 85 ILE A C 1
ATOM 672 O O . ILE A 1 85 ? 0.061 -1.847 16.931 1.00 97.44 85 ILE A O 1
ATOM 676 N N . MET A 1 86 ? -0.713 -0.934 15.036 1.00 97.75 86 MET A N 1
ATOM 677 C CA . MET A 1 86 ? 0.533 -0.226 14.721 1.00 97.75 86 MET A CA 1
ATOM 678 C C . MET A 1 86 ? 0.916 0.771 15.822 1.00 97.75 86 MET A C 1
ATOM 680 O O . MET A 1 86 ? 2.059 0.760 16.287 1.00 97.75 86 MET A O 1
ATOM 684 N N . GLU A 1 87 ? -0.049 1.558 16.298 1.00 97.75 87 GLU A N 1
ATOM 685 C CA . GLU A 1 87 ? 0.142 2.545 17.363 1.00 97.75 87 GLU A CA 1
ATOM 686 C C . GLU A 1 87 ? 0.601 1.897 18.673 1.00 97.75 87 GLU A C 1
ATOM 688 O O . GLU A 1 87 ? 1.508 2.413 19.326 1.00 97.75 87 GLU A O 1
ATOM 693 N N . ALA A 1 88 ? 0.063 0.723 19.023 1.00 96.88 88 ALA A N 1
ATOM 694 C CA . ALA A 1 88 ? 0.492 -0.033 20.200 1.00 96.88 88 ALA A CA 1
ATOM 695 C C . ALA A 1 88 ? 1.972 -0.467 20.144 1.00 96.88 88 ALA A C 1
ATOM 697 O O . ALA A 1 88 ? 2.585 -0.700 21.186 1.00 96.88 88 ALA A O 1
ATOM 698 N N . PHE A 1 89 ? 2.560 -0.551 18.946 1.00 94.62 89 PHE A N 1
ATOM 699 C CA . PHE A 1 89 ? 3.988 -0.804 18.730 1.00 94.62 89 PHE A CA 1
ATOM 700 C C . PHE A 1 89 ? 4.794 0.473 18.423 1.00 94.62 89 PHE A C 1
ATOM 702 O O . PHE A 1 89 ? 5.977 0.379 18.100 1.00 94.62 89 PHE A O 1
ATOM 709 N N . GLY A 1 90 ? 4.190 1.659 18.549 1.00 96.44 90 GLY A N 1
ATOM 710 C CA . GLY A 1 90 ? 4.851 2.948 18.338 1.00 96.44 90 GLY A CA 1
ATOM 711 C C . GLY A 1 90 ? 4.990 3.364 16.872 1.00 96.44 90 GLY A C 1
ATOM 712 O O . GLY A 1 90 ? 5.784 4.254 16.571 1.00 96.44 90 GLY A O 1
ATOM 713 N N . PHE A 1 91 ? 4.236 2.743 15.962 1.00 96.12 91 PHE A N 1
ATOM 714 C CA . PHE A 1 91 ? 4.241 3.084 14.542 1.00 96.12 91 PHE A CA 1
ATOM 715 C C . PHE A 1 91 ? 2.950 3.822 14.165 1.00 96.12 91 PHE A C 1
ATOM 717 O O . PHE A 1 91 ? 1.867 3.268 14.348 1.00 96.12 91 PHE A O 1
ATOM 724 N N . PRO A 1 92 ? 3.022 5.046 13.619 1.00 96.75 92 PRO A N 1
ATOM 725 C CA . PRO A 1 92 ? 1.838 5.716 13.095 1.00 96.75 92 PRO A CA 1
ATOM 726 C C . PRO A 1 92 ? 1.367 5.058 11.792 1.00 96.75 92 PRO A C 1
ATOM 728 O O . PRO A 1 92 ? 2.144 4.403 11.088 1.00 96.75 92 PRO A O 1
ATOM 731 N N . TRP A 1 93 ? 0.105 5.289 11.430 1.00 97.19 93 TRP A N 1
ATOM 732 C CA . TRP A 1 93 ? -0.387 4.950 10.095 1.00 97.19 93 TRP A CA 1
ATOM 733 C C . TRP A 1 93 ? 0.379 5.765 9.034 1.00 97.19 93 TRP A C 1
ATOM 735 O O . TRP A 1 93 ? 0.439 6.993 9.145 1.00 97.19 93 TRP A O 1
ATOM 745 N N . PRO A 1 94 ? 1.016 5.131 8.034 1.00 97.00 94 PRO A N 1
ATOM 746 C CA . PRO A 1 94 ? 1.943 5.818 7.142 1.00 97.00 94 PRO A CA 1
ATOM 747 C C . PRO A 1 94 ? 1.218 6.622 6.061 1.00 97.00 94 PRO A C 1
ATOM 749 O O . PRO A 1 94 ? 0.146 6.252 5.584 1.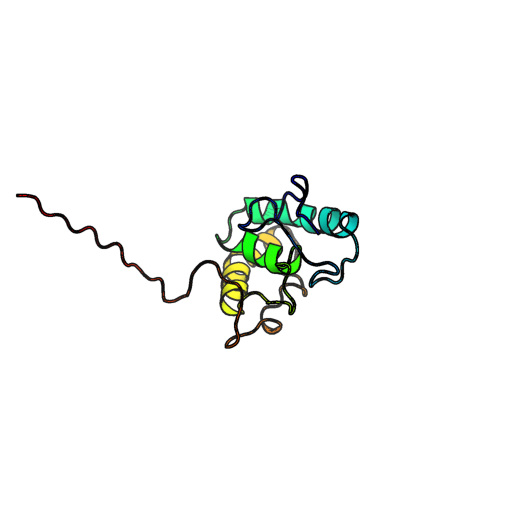00 97.00 94 PRO A O 1
ATOM 752 N N . GLU A 1 95 ? 1.879 7.664 5.564 1.00 96.75 95 GLU A N 1
ATOM 753 C CA . GLU A 1 95 ? 1.325 8.560 4.543 1.00 96.75 95 GLU A CA 1
ATOM 754 C C . GLU A 1 95 ? 1.021 7.866 3.201 1.00 96.75 95 GLU A C 1
ATOM 756 O O . GLU A 1 95 ? 0.145 8.292 2.444 1.00 96.75 95 GLU A O 1
ATOM 761 N N . MET A 1 96 ? 1.736 6.783 2.882 1.00 95.75 96 MET A N 1
ATOM 762 C CA . MET A 1 96 ? 1.475 5.985 1.677 1.00 95.75 96 MET A CA 1
ATOM 763 C C . MET A 1 96 ? 0.136 5.229 1.739 1.00 95.75 96 MET A C 1
ATOM 765 O O . MET A 1 96 ? -0.367 4.795 0.709 1.00 95.75 96 MET A O 1
ATOM 769 N N . LEU A 1 97 ? -0.434 5.073 2.940 1.00 97.19 97 LEU A N 1
ATOM 770 C CA . LEU A 1 97 ? -1.728 4.437 3.182 1.00 97.19 97 LEU A CA 1
ATOM 771 C C . LEU A 1 97 ? -2.810 5.462 3.563 1.00 97.19 97 LEU A C 1
ATOM 773 O O . LEU A 1 97 ? -3.857 5.083 4.085 1.00 97.19 97 LEU A O 1
ATOM 777 N N . THR A 1 98 ? -2.592 6.760 3.332 1.00 97.31 98 THR A N 1
ATOM 778 C CA . THR A 1 98 ? -3.633 7.778 3.541 1.00 97.31 98 THR A CA 1
ATOM 779 C C . THR A 1 98 ? -4.784 7.555 2.561 1.00 97.31 98 THR A C 1
ATOM 781 O O . THR A 1 98 ? -4.628 7.772 1.360 1.00 97.31 98 THR A O 1
ATOM 784 N N . CYS A 1 99 ? -5.950 7.154 3.074 1.00 97.94 99 CYS A N 1
ATOM 785 C CA . CYS A 1 99 ? -7.066 6.690 2.247 1.00 97.94 99 CYS A CA 1
ATOM 786 C C . CYS A 1 99 ? -7.668 7.764 1.326 1.00 97.94 99 CYS A C 1
ATOM 788 O O . CYS A 1 99 ? -8.180 7.427 0.261 1.00 97.94 99 CYS A O 1
ATOM 790 N N . ASP A 1 100 ? -7.525 9.050 1.657 1.00 96.75 100 ASP A N 1
ATOM 791 C CA . ASP A 1 100 ? -7.986 10.161 0.809 1.00 96.75 100 ASP A CA 1
ATOM 792 C C . ASP A 1 100 ? -7.284 10.203 -0.559 1.00 96.75 100 ASP A C 1
ATOM 794 O O . ASP A 1 100 ? -7.821 10.758 -1.518 1.00 96.75 100 ASP A O 1
ATOM 798 N N . LYS A 1 101 ? -6.103 9.576 -0.673 1.00 94.75 101 LYS A N 1
ATOM 799 C CA . LYS A 1 101 ? -5.360 9.429 -1.936 1.00 94.75 101 LYS A CA 1
ATOM 800 C C . LYS A 1 101 ? -6.007 8.416 -2.889 1.00 94.75 101 LYS A C 1
ATOM 802 O O . LYS A 1 101 ? -5.626 8.352 -4.054 1.00 94.75 101 LYS A O 1
ATOM 807 N N . PHE A 1 102 ? -6.956 7.617 -2.405 1.00 96.38 102 PHE A N 1
ATOM 808 C CA . PHE A 1 102 ? -7.579 6.529 -3.150 1.00 96.38 102 PHE A CA 1
ATOM 809 C C . PHE A 1 102 ? -8.985 6.895 -3.658 1.00 96.38 102 PHE A C 1
ATOM 811 O O . PHE A 1 102 ? -9.670 7.720 -3.038 1.00 96.38 102 PHE A O 1
ATOM 818 N N . PRO A 1 103 ? -9.427 6.305 -4.787 1.00 95.12 103 PRO A N 1
ATOM 819 C CA . PRO A 1 103 ? -10.704 6.627 -5.424 1.00 95.12 103 PRO A CA 1
ATOM 820 C C . PRO A 1 103 ? -11.928 6.108 -4.648 1.00 95.12 103 PRO A C 1
ATOM 822 O O . PRO A 1 103 ? -11.886 5.043 -4.025 1.00 95.12 103 PRO A O 1
ATOM 825 N N . GLU A 1 104 ? -13.044 6.842 -4.749 1.00 88.25 104 GLU A N 1
ATOM 826 C CA . GLU A 1 104 ? -14.368 6.441 -4.229 1.00 88.25 104 GLU A CA 1
ATOM 827 C C . GLU A 1 104 ? -15.305 5.848 -5.297 1.00 88.25 104 GLU A C 1
ATOM 829 O O . GLU A 1 104 ? -16.080 4.950 -4.981 1.00 88.25 104 GLU A O 1
ATOM 834 N N . GLY A 1 105 ? -15.259 6.342 -6.544 1.00 73.88 105 GLY A N 1
ATOM 835 C CA . GLY A 1 105 ? -16.254 6.034 -7.590 1.00 73.88 105 GLY A CA 1
ATOM 836 C C . GLY A 1 105 ? -15.689 5.591 -8.945 1.00 73.88 105 GLY A C 1
ATOM 837 O O . GLY A 1 105 ? -16.447 5.442 -9.901 1.00 73.88 105 GLY A O 1
ATOM 838 N N . GLU A 1 106 ? -14.374 5.396 -9.045 1.00 79.94 106 GLU A N 1
ATOM 839 C CA . GLU A 1 106 ? -13.707 4.848 -10.234 1.00 79.94 106 GLU A CA 1
ATOM 840 C C . GLU A 1 106 ? -13.433 3.344 -10.067 1.00 79.94 106 GLU A C 1
ATOM 842 O O . GLU A 1 106 ? -13.599 2.785 -8.982 1.00 79.94 106 GLU A O 1
ATOM 847 N N . VAL A 1 107 ? -12.998 2.671 -11.138 1.00 89.12 107 VAL A N 1
ATOM 848 C CA . VAL A 1 107 ? -12.545 1.272 -11.062 1.00 89.12 107 VAL A CA 1
ATOM 849 C C . VAL A 1 107 ? -11.359 1.181 -10.095 1.00 89.12 107 VAL A C 1
ATOM 851 O O . VAL A 1 107 ? -10.337 1.830 -10.308 1.00 89.12 107 VAL A O 1
ATOM 854 N N . CYS A 1 108 ? -11.491 0.366 -9.047 1.00 93.88 108 CYS A N 1
ATOM 855 C CA . CYS A 1 108 ? -10.502 0.220 -7.980 1.00 93.88 108 CYS A CA 1
ATOM 856 C C . CYS A 1 108 ? -10.405 -1.232 -7.477 1.00 93.88 108 CYS A C 1
ATOM 858 O O . CYS A 1 108 ? -11.303 -2.043 -7.711 1.00 93.88 108 CYS A O 1
ATOM 860 N N . ILE A 1 109 ? -9.296 -1.574 -6.812 1.00 91.81 109 ILE A N 1
ATOM 861 C CA . ILE A 1 109 ? -9.025 -2.926 -6.293 1.00 91.81 109 ILE A CA 1
ATOM 862 C C . ILE A 1 109 ? -9.695 -3.124 -4.928 1.00 91.81 109 ILE A C 1
ATOM 864 O O . ILE A 1 109 ? -9.518 -2.309 -4.019 1.00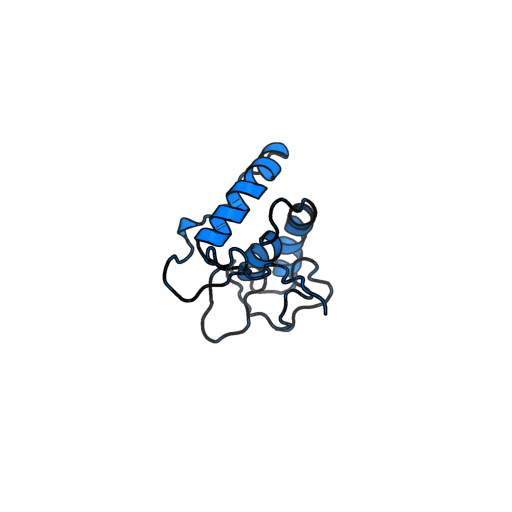 91.81 109 ILE A O 1
ATOM 868 N N . ALA A 1 110 ? -10.411 -4.242 -4.786 1.00 88.25 110 ALA A N 1
ATOM 869 C CA . ALA A 1 110 ? -11.061 -4.686 -3.559 1.00 88.25 110 ALA A CA 1
ATOM 870 C C . ALA A 1 110 ? -11.284 -6.209 -3.548 1.00 88.25 110 ALA A C 1
ATOM 872 O O . ALA A 1 110 ? -11.519 -6.794 -4.604 1.00 88.25 110 ALA A O 1
ATOM 873 N N . MET A 1 111 ? -11.260 -6.841 -2.367 1.00 77.94 111 MET A N 1
ATOM 874 C CA . MET A 1 111 ? -11.568 -8.276 -2.212 1.00 77.94 111 MET A CA 1
ATOM 875 C C . MET A 1 111 ? -13.071 -8.558 -2.076 1.00 77.94 111 MET A C 1
ATOM 877 O O . MET A 1 111 ? -13.567 -9.525 -2.650 1.00 77.94 111 MET A O 1
ATOM 881 N N . THR A 1 112 ? -13.817 -7.711 -1.362 1.00 67.56 112 THR A N 1
ATOM 882 C CA . THR A 1 112 ? -15.267 -7.879 -1.151 1.00 67.56 112 THR A CA 1
ATOM 883 C C . THR A 1 112 ? -15.991 -6.545 -1.169 1.00 67.56 112 THR A C 1
ATOM 885 O O . THR A 1 112 ? -15.682 -5.670 -0.376 1.00 67.56 112 THR A O 1
ATOM 888 N N . THR A 1 113 ? -16.997 -6.382 -2.028 1.00 58.16 113 THR A N 1
ATOM 889 C CA . THR A 1 113 ? -17.842 -5.177 -2.024 1.00 58.16 113 THR A CA 1
ATOM 890 C C . THR A 1 113 ? -18.588 -5.024 -0.689 1.00 58.16 113 THR A C 1
ATOM 892 O O . THR A 1 113 ? -19.071 -6.039 -0.183 1.00 58.16 113 THR A O 1
ATOM 895 N N . PRO A 1 114 ? -18.832 -3.799 -0.183 1.00 56.31 114 PRO A N 1
ATOM 896 C CA . PRO A 1 114 ? -19.650 -3.568 1.018 1.00 56.31 114 PRO A CA 1
ATOM 897 C C . PRO A 1 114 ? -21.058 -4.198 0.958 1.00 56.31 114 PRO A C 1
ATOM 899 O O . PRO A 1 114 ? -21.642 -4.523 1.987 1.00 56.31 114 PRO A O 1
ATOM 902 N N . ASN A 1 115 ? -21.584 -4.431 -0.254 1.00 46.84 115 ASN A N 1
ATOM 903 C CA . ASN A 1 115 ? -22.879 -5.077 -0.503 1.00 46.84 115 ASN A CA 1
ATOM 904 C C . ASN A 1 115 ? -22.826 -6.607 -0.663 1.00 46.84 115 ASN A C 1
ATOM 906 O O . ASN A 1 115 ? -23.850 -7.215 -0.962 1.00 46.84 115 ASN A O 1
ATOM 910 N N . ALA A 1 116 ? -21.681 -7.256 -0.439 1.00 49.38 116 ALA A N 1
ATOM 911 C CA . ALA A 1 116 ? -21.611 -8.715 -0.333 1.00 49.38 116 ALA A CA 1
ATOM 912 C C . ALA A 1 116 ? -22.015 -9.175 1.081 1.00 49.38 116 ALA A C 1
ATOM 914 O O . ALA A 1 116 ? -21.351 -9.996 1.706 1.00 49.38 116 ALA A O 1
ATOM 915 N N . THR A 1 117 ? -23.103 -8.621 1.613 1.00 44.09 117 THR A N 1
ATOM 916 C CA . THR A 1 117 ? -23.785 -9.178 2.776 1.00 44.09 117 THR A CA 1
ATOM 917 C C . THR A 1 117 ? -24.602 -10.379 2.298 1.00 44.09 117 THR A C 1
ATOM 919 O O . THR A 1 117 ? -25.609 -10.241 1.617 1.00 44.09 117 THR A O 1
ATOM 922 N N . GLU A 1 118 ? -24.106 -11.568 2.632 1.00 51.75 118 GLU A N 1
ATOM 923 C CA . GLU A 1 118 ? -24.860 -12.816 2.784 1.00 51.75 118 GLU A CA 1
ATOM 924 C C . GLU A 1 118 ? -25.839 -13.225 1.662 1.00 51.75 118 GLU A C 1
ATOM 926 O O . GLU A 1 118 ? -27.050 -13.029 1.749 1.00 51.75 118 GLU A O 1
ATOM 931 N N . VAL A 1 119 ? -25.349 -13.997 0.686 1.00 44.91 119 VAL A N 1
ATOM 932 C CA . VAL A 1 119 ? -26.187 -15.005 0.007 1.00 44.91 119 VAL A CA 1
ATOM 933 C C . VAL A 1 119 ? -25.571 -16.388 0.203 1.00 44.91 119 VAL A C 1
ATOM 935 O O . VAL A 1 119 ? -25.095 -17.028 -0.724 1.00 44.91 119 VAL A O 1
ATOM 938 N N . THR A 1 120 ? -25.621 -16.872 1.440 1.00 44.16 120 THR A N 1
ATOM 939 C CA . THR A 1 120 ? -25.705 -18.315 1.706 1.00 44.16 120 THR A CA 1
ATOM 940 C C . THR A 1 120 ? -26.660 -18.521 2.867 1.00 44.16 120 THR A C 1
ATOM 942 O O . THR A 1 120 ? -26.275 -18.767 4.004 1.00 44.16 120 THR A O 1
ATOM 945 N N . LYS A 1 121 ? -27.954 -18.392 2.570 1.00 38.84 121 LYS A N 1
ATOM 946 C CA . LYS A 1 121 ? -29.000 -18.933 3.431 1.00 38.84 121 LYS A CA 1
ATOM 947 C C . LYS A 1 121 ? -28.975 -20.459 3.252 1.00 38.84 121 LYS A C 1
ATOM 949 O O . LYS A 1 121 ? -29.132 -20.908 2.116 1.00 38.84 121 LYS A O 1
ATOM 954 N N . PRO A 1 122 ? -28.776 -21.272 4.303 1.00 45.66 122 PRO A N 1
ATOM 955 C CA . PRO A 1 122 ? -28.857 -22.718 4.170 1.00 45.66 122 PRO A CA 1
ATOM 956 C C . PRO A 1 122 ? -30.324 -23.090 3.944 1.00 45.66 122 PRO A C 1
ATOM 958 O O . PRO A 1 122 ? -31.156 -22.995 4.845 1.00 45.66 122 PRO A O 1
ATOM 961 N N . THR A 1 123 ? -30.668 -23.495 2.726 1.00 42.06 123 THR A N 1
ATOM 962 C CA . THR A 1 123 ? -31.939 -24.170 2.466 1.00 42.06 123 THR A CA 1
ATOM 963 C C . THR A 1 123 ? -31.794 -25.628 2.880 1.00 42.06 123 THR A C 1
ATOM 965 O O . THR A 1 123 ? -31.366 -26.470 2.093 1.00 42.06 123 THR A O 1
ATOM 968 N N . GLY A 1 124 ? -32.143 -25.927 4.130 1.00 47.44 124 GLY A N 1
ATOM 969 C CA . GLY A 1 124 ? -32.645 -27.253 4.458 1.00 47.44 124 GLY A CA 1
ATOM 970 C C . GLY A 1 124 ? -34.020 -27.436 3.816 1.00 47.44 124 GLY A C 1
ATOM 971 O O . GLY A 1 124 ? -34.877 -26.564 3.947 1.00 47.44 124 GLY A O 1
ATOM 972 N N . ASN A 1 125 ? -34.203 -28.539 3.092 1.00 42.09 125 ASN A N 1
ATOM 973 C CA . ASN A 1 125 ? -35.288 -29.484 3.350 1.00 42.09 125 ASN A CA 1
ATOM 974 C C . ASN A 1 125 ? -35.103 -30.757 2.516 1.00 42.09 125 ASN A C 1
ATOM 976 O O . ASN A 1 125 ? -35.022 -30.712 1.289 1.00 42.09 125 ASN A O 1
ATOM 980 N N . SER A 1 126 ? -35.061 -31.878 3.236 1.00 40.19 126 SER A N 1
ATOM 981 C CA . SER A 1 126 ? -35.293 -33.230 2.734 1.00 40.19 126 SER A CA 1
ATOM 982 C C . SER A 1 126 ? -36.670 -33.361 2.081 1.00 40.19 126 SER A C 1
ATOM 984 O O . SER A 1 126 ? -37.608 -32.641 2.439 1.00 40.19 126 SER A O 1
ATOM 986 N N . PRO A 1 127 ? -36.814 -34.357 1.207 1.00 55.94 127 PRO A N 1
ATOM 987 C CA . PRO A 1 127 ? -37.825 -35.395 1.389 1.00 55.94 127 PRO A CA 1
ATOM 988 C C . PRO A 1 127 ? -37.222 -36.698 1.928 1.00 55.94 127 PRO A C 1
ATOM 990 O O . PRO A 1 127 ? -36.071 -37.027 1.563 1.00 55.94 127 PRO A O 1
#

Foldseek 3Di:
DFDDPLLVLCVPVPDGAFDPPFQVNDHDPVVLSVVSVVCVVLVVVCLDPCSSVQSCLGSGNDPDPDRAHAALVSLVSCCVRRQVVCVVVVHHDDPSSPSVVHDHPDDHDDDDDPPPPDDPDPDDDDD

Sequence (127 aa):
VDIPDDLRLCHNVGYNRMMLPNLLEHETMAEVKQQASSWVPLVHKNCHPDTQVLLCSLFAPVCLERPIYPCRWMCEAVRDGCAPIMEAFGFPWPEMLTCDKFPEGEVCIAMTTPNATEVTKPTGNSP

InterPro domains:
  IPR015526 Frizzled/secreted frizzled-related protein [PTHR11309] (7-117)
  IPR020067 Frizzled domain [PF01392] (7-105)
  IPR020067 Frizzled domain [PS50038] (1-111)
  IPR020067 Frizzled domain [SM00063] (1-113)
  IPR036790 Frizzled cysteine-rich domain superfamily [G3DSA:1.10.2000.10] (3-122)
  IPR036790 Frizzled cysteine-rich domain superfamily [SSF63501] (6-109)

Secondary structure (DSSP, 8-state):
-B--TT-TTTTTSS-SBB-SS-TT---SHHHHHHHHHTTHHHHHHTS-TTHHHHHHHHHS-B--SS--PBPHHHHHHHHHHHHHHHHHTT-PPPGGG-GGGS-SSSS-B-SS-TT------------

pLDDT: mean 89.84, std 16.35, range [38.84, 98.56]

Radius of gyration: 16.5 Å; chains: 1; bounding box: 53×46×39 Å

Organism: NCBI:txid106582